Protein AF-A0A6B2VL78-F1 (afdb_monomer_lite)

pLDDT: mean 86.96, std 16.59, range [37.41, 98.19]

Foldseek 3Di:
DDADPPPRQDDDDDAWDADPPPRAIENHPVLVVLQFDDDPPPDTDGDPSVNSQWDWDADPRGTYTYHPPDPCPPPPPPDPD

Secondary structure (DSSP, 8-state):
-EE-TTT--EE-STT-EE-TTT--EESSHHHHHHHEES-TTTT-EEPPTTTTTPEEEEETTEEEEE-TT--TTS-------

Sequence (81 aa):
MISHAECGKTWTGLRRSHCPACHETFNSESAADKHRVGKYGIDRRCLPPAEAGLIPTEQPWGTCWQAPGGDLRFTDTADAA

Structure (mmCIF, N/CA/C/O backbone):
data_AF-A0A6B2VL78-F1
#
_entry.id   AF-A0A6B2VL78-F1
#
loop_
_atom_site.group_PDB
_atom_site.id
_atom_site.type_symbol
_atom_site.label_atom_id
_atom_site.label_alt_id
_atom_site.label_comp_id
_atom_site.label_asym_id
_atom_site.label_entity_id
_atom_site.label_seq_id
_atom_site.pdbx_PDB_ins_code
_atom_site.Cartn_x
_atom_site.Cartn_y
_atom_site.Cartn_z
_atom_site.occupancy
_atom_site.B_iso_or_equiv
_atom_site.auth_seq_id
_atom_site.auth_comp_id
_atom_site.auth_asym_id
_atom_site.auth_atom_id
_atom_site.pdbx_PDB_model_num
ATOM 1 N N . MET A 1 1 ? 15.607 11.040 -4.075 1.00 81.75 1 MET A N 1
ATOM 2 C CA . MET A 1 1 ? 15.006 9.722 -3.776 1.00 81.75 1 MET A CA 1
ATOM 3 C C . MET A 1 1 ? 14.484 9.782 -2.353 1.00 81.75 1 MET A C 1
ATOM 5 O O . MET A 1 1 ? 15.145 10.401 -1.532 1.00 81.75 1 MET A O 1
ATOM 9 N N . ILE A 1 2 ? 13.296 9.246 -2.095 1.00 92.94 2 ILE A N 1
ATOM 10 C CA . ILE A 1 2 ? 12.682 9.196 -0.765 1.00 92.94 2 ILE A CA 1
ATOM 11 C C . ILE A 1 2 ? 12.918 7.785 -0.223 1.00 92.94 2 ILE A C 1
ATOM 13 O O . ILE A 1 2 ? 12.768 6.816 -0.967 1.00 92.94 2 ILE A O 1
ATOM 17 N N . SER A 1 3 ? 13.320 7.670 1.038 1.00 94.38 3 SER A N 1
ATOM 18 C CA . SER A 1 3 ? 13.568 6.396 1.713 1.00 94.38 3 SER A CA 1
ATOM 19 C C . SER A 1 3 ? 12.831 6.356 3.047 1.00 94.38 3 SER A C 1
ATOM 21 O O . SER A 1 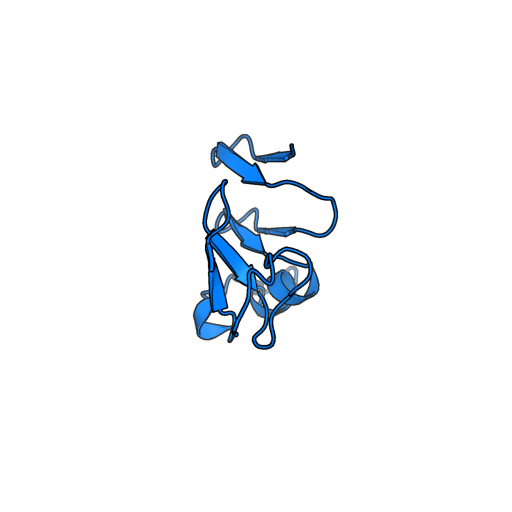3 ? 12.784 7.351 3.771 1.00 94.38 3 SER A O 1
ATOM 23 N N . HIS A 1 4 ? 12.251 5.203 3.377 1.00 94.69 4 HIS A N 1
ATOM 24 C CA . HIS A 1 4 ? 11.647 4.971 4.685 1.00 94.69 4 HIS A CA 1
ATOM 25 C C . HIS A 1 4 ? 12.630 4.205 5.570 1.00 94.69 4 HIS A C 1
ATOM 27 O O . HIS A 1 4 ? 12.954 3.056 5.278 1.00 94.69 4 HIS A O 1
ATOM 33 N N . ALA A 1 5 ? 13.107 4.838 6.645 1.00 93.56 5 ALA A N 1
ATOM 34 C CA . ALA A 1 5 ? 14.186 4.298 7.475 1.00 93.56 5 ALA A CA 1
ATOM 35 C C . ALA A 1 5 ? 13.852 2.936 8.108 1.00 93.56 5 ALA A C 1
ATOM 37 O O . ALA A 1 5 ? 14.716 2.071 8.175 1.00 93.56 5 ALA A O 1
ATOM 38 N N . GLU A 1 6 ? 12.604 2.731 8.531 1.00 94.06 6 GLU A N 1
ATOM 39 C CA . GLU A 1 6 ? 12.188 1.513 9.239 1.00 94.06 6 GLU A CA 1
ATOM 40 C C . GLU A 1 6 ? 12.155 0.275 8.335 1.00 94.06 6 GLU A C 1
ATOM 42 O O . GLU A 1 6 ? 12.599 -0.795 8.733 1.00 94.06 6 GLU A O 1
ATOM 47 N N . CYS A 1 7 ? 11.667 0.417 7.099 1.00 94.81 7 CYS A N 1
ATOM 48 C CA . CYS A 1 7 ? 11.487 -0.721 6.190 1.00 94.81 7 CYS A CA 1
ATOM 49 C C . CYS A 1 7 ? 12.497 -0.763 5.036 1.00 94.81 7 CYS A C 1
ATOM 51 O O . CYS A 1 7 ? 12.4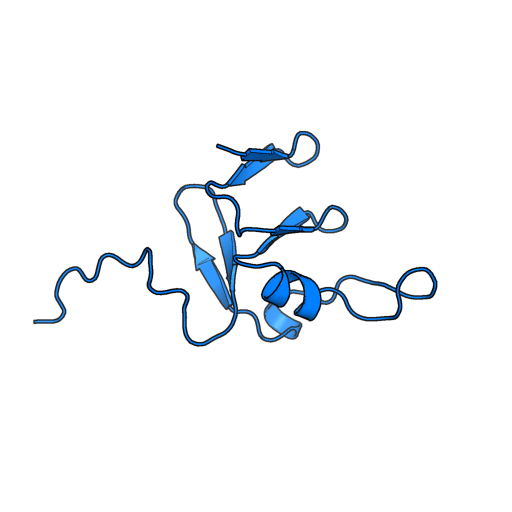24 -1.649 4.190 1.00 94.81 7 CYS A O 1
ATOM 53 N N . GLY A 1 8 ? 13.374 0.236 4.919 1.00 93.50 8 GLY A N 1
ATOM 54 C CA . GLY A 1 8 ? 14.388 0.339 3.865 1.00 93.50 8 GLY A CA 1
ATOM 55 C C . GLY A 1 8 ? 13.855 0.588 2.447 1.00 93.50 8 GLY A C 1
ATOM 56 O O . GLY A 1 8 ? 14.646 0.896 1.558 1.00 93.50 8 GLY A O 1
ATOM 57 N N . LYS A 1 9 ? 12.538 0.489 2.210 1.00 94.25 9 LYS A N 1
ATOM 58 C CA . LYS A 1 9 ? 11.936 0.768 0.901 1.00 94.25 9 LYS A CA 1
ATOM 59 C C . LYS A 1 9 ? 12.237 2.195 0.451 1.00 94.25 9 LYS A C 1
ATOM 61 O O . LYS A 1 9 ? 12.230 3.147 1.240 1.00 94.25 9 LYS A O 1
ATOM 66 N N . THR A 1 10 ? 12.479 2.325 -0.847 1.00 94.75 10 THR A N 1
ATOM 67 C CA . THR A 1 10 ? 12.775 3.599 -1.495 1.00 94.75 10 THR A CA 1
ATOM 68 C C . THR A 1 10 ? 11.843 3.814 -2.672 1.00 94.75 10 THR A C 1
ATOM 70 O O . THR A 1 10 ? 11.367 2.863 -3.283 1.00 94.75 10 THR A O 1
ATOM 73 N N . TRP A 1 11 ? 11.556 5.075 -2.971 1.00 93.38 11 TRP A N 1
ATOM 74 C CA . TRP A 1 11 ? 10.789 5.467 -4.144 1.00 93.38 11 TRP A CA 1
ATOM 75 C C . TRP A 1 11 ? 11.209 6.860 -4.609 1.00 93.38 11 TRP A C 1
ATOM 77 O O . TRP A 1 11 ? 11.923 7.608 -3.933 1.00 93.38 11 TRP A O 1
ATOM 87 N N . THR A 1 12 ? 10.791 7.234 -5.810 1.00 90.44 12 THR A N 1
ATOM 88 C CA . THR A 1 12 ? 11.026 8.575 -6.363 1.00 90.44 12 THR A CA 1
ATOM 89 C C . THR A 1 12 ? 9.713 9.334 -6.485 1.00 90.44 12 THR A C 1
ATOM 91 O O . THR A 1 12 ? 8.657 8.729 -6.429 1.00 90.44 12 THR A O 1
ATOM 94 N N . GLY A 1 13 ? 9.754 10.654 -6.688 1.00 86.56 13 GLY A N 1
ATOM 95 C CA . GLY A 1 13 ? 8.600 11.530 -6.949 1.00 86.56 13 GLY A CA 1
ATOM 96 C C . GLY A 1 13 ? 7.570 11.689 -5.821 1.00 86.56 13 GLY A C 1
ATOM 97 O O . GLY A 1 13 ? 7.349 10.817 -4.991 1.00 86.56 13 GLY A O 1
ATOM 98 N N . LEU A 1 14 ? 6.928 12.858 -5.815 1.00 87.31 14 LEU A N 1
ATOM 99 C CA . LEU A 1 14 ? 6.185 13.380 -4.661 1.00 87.31 14 LEU A CA 1
ATOM 100 C C . LEU A 1 14 ? 4.752 12.853 -4.522 1.00 87.31 14 LEU A C 1
ATOM 102 O O . LEU A 1 14 ? 4.119 13.090 -3.504 1.00 87.31 14 LEU A O 1
ATOM 106 N N . ARG A 1 15 ? 4.217 12.186 -5.551 1.00 87.88 15 ARG A N 1
ATOM 107 C CA . ARG A 1 15 ? 2.827 11.700 -5.551 1.00 87.88 15 ARG A CA 1
ATOM 108 C C . ARG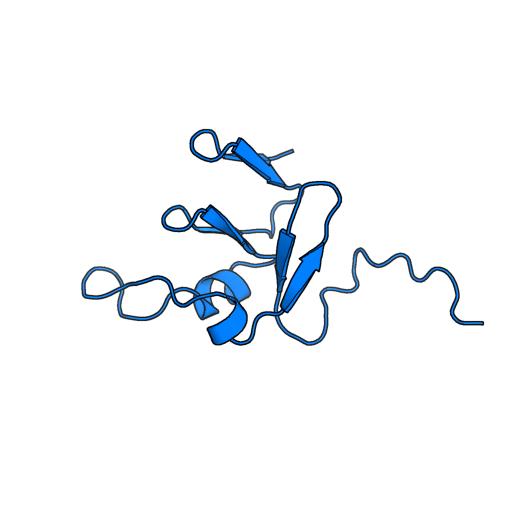 A 1 15 ? 2.659 10.309 -4.951 1.00 87.88 15 ARG A C 1
ATOM 110 O O . ARG A 1 15 ? 1.525 9.913 -4.723 1.00 87.88 15 ARG A O 1
ATOM 117 N N . ARG A 1 16 ? 3.750 9.571 -4.738 1.00 91.50 16 ARG A N 1
ATOM 118 C CA . ARG A 1 16 ? 3.679 8.220 -4.180 1.00 91.50 16 ARG A CA 1
ATOM 119 C C . ARG A 1 16 ? 3.506 8.266 -2.675 1.00 91.50 16 ARG A C 1
ATOM 121 O O . ARG A 1 16 ? 4.064 9.130 -2.003 1.00 91.50 16 ARG A O 1
ATOM 128 N N . SER A 1 17 ? 2.776 7.282 -2.184 1.00 95.12 17 SER A N 1
ATOM 129 C CA . SER A 1 17 ? 2.370 7.173 -0.792 1.00 95.12 17 SER A CA 1
ATOM 130 C C . SER A 1 17 ? 2.923 5.889 -0.205 1.00 95.12 17 SER A C 1
ATOM 132 O O . SER A 1 17 ? 2.930 4.853 -0.862 1.00 95.12 17 SER A O 1
ATOM 134 N N . HIS A 1 18 ? 3.356 5.946 1.047 1.00 95.69 18 HIS A N 1
ATOM 135 C CA . HIS A 1 18 ? 3.851 4.791 1.790 1.00 95.69 18 HIS A CA 1
ATOM 136 C C . HIS A 1 18 ? 2.928 4.534 2.972 1.00 95.69 18 HIS A C 1
ATOM 138 O O . HIS A 1 18 ? 2.578 5.467 3.700 1.00 95.69 18 HIS A O 1
ATOM 144 N N . CYS A 1 19 ? 2.497 3.291 3.170 1.00 96.06 19 CYS A N 1
ATOM 145 C CA . CYS A 1 19 ? 1.720 2.951 4.356 1.00 96.06 19 CYS A CA 1
ATOM 146 C C . CYS A 1 19 ? 2.669 2.660 5.528 1.00 96.06 19 CYS A C 1
ATOM 148 O O . CYS A 1 19 ? 3.408 1.681 5.468 1.00 96.06 19 CYS A O 1
ATOM 150 N N . PRO A 1 20 ? 2.646 3.434 6.626 1.00 93.50 20 PRO A N 1
ATOM 151 C CA . PRO A 1 20 ? 3.550 3.192 7.750 1.00 93.50 20 PRO A CA 1
ATOM 152 C C . PRO A 1 20 ? 3.227 1.901 8.519 1.00 93.50 20 PRO A C 1
ATOM 154 O O . PRO A 1 20 ? 4.051 1.460 9.301 1.00 93.50 20 PRO A O 1
ATOM 157 N N . ALA A 1 21 ? 2.054 1.289 8.307 1.00 94.56 21 ALA A N 1
ATOM 158 C CA . ALA A 1 21 ? 1.633 0.088 9.032 1.00 94.56 21 ALA A CA 1
ATOM 159 C C . ALA A 1 21 ? 2.038 -1.226 8.342 1.00 94.56 21 ALA A C 1
ATOM 161 O O . ALA A 1 21 ? 2.494 -2.149 9.004 1.00 94.56 21 ALA A O 1
ATOM 162 N N . CYS A 1 22 ? 1.850 -1.333 7.022 1.00 95.75 22 CYS A N 1
ATOM 163 C CA . CYS A 1 22 ? 2.199 -2.539 6.252 1.00 95.75 22 CYS A CA 1
ATOM 164 C C . CYS A 1 22 ? 3.417 -2.346 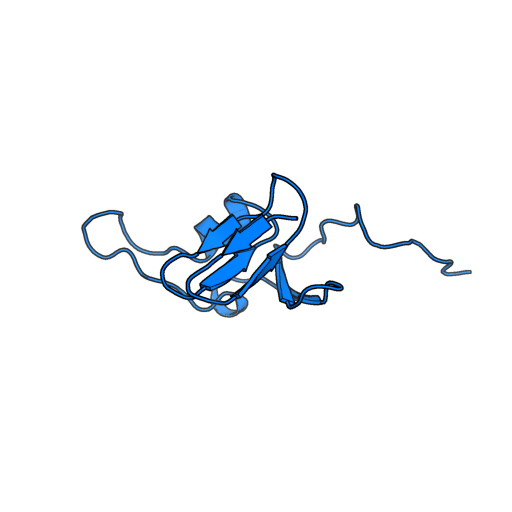5.342 1.00 95.75 22 CYS A C 1
ATOM 166 O O . CYS A 1 22 ? 3.869 -3.286 4.700 1.00 95.75 22 CYS A O 1
ATOM 168 N N . HIS A 1 23 ? 3.928 -1.117 5.263 1.00 96.06 23 HIS A N 1
ATOM 169 C CA . HIS A 1 23 ? 5.053 -0.717 4.430 1.00 96.06 23 HIS A CA 1
ATOM 170 C C . HIS A 1 23 ? 4.866 -0.936 2.929 1.00 96.06 23 HIS A C 1
ATOM 172 O O . HIS A 1 23 ? 5.848 -0.969 2.199 1.00 96.06 23 HIS A O 1
ATOM 178 N N . GLU A 1 24 ? 3.640 -1.063 2.426 1.00 96.88 24 GLU A N 1
ATOM 179 C CA . GLU A 1 24 ? 3.397 -1.070 0.983 1.00 96.88 24 GLU A CA 1
ATOM 180 C C . GLU A 1 24 ? 3.483 0.338 0.378 1.00 96.88 24 GLU A C 1
AT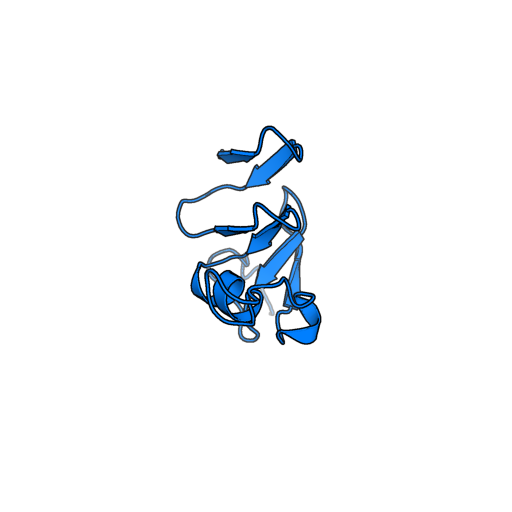OM 182 O O . GLU A 1 24 ? 3.081 1.330 1.000 1.00 96.88 24 GLU A O 1
ATOM 187 N N . THR A 1 25 ? 4.014 0.407 -0.847 1.00 96.75 25 THR A N 1
ATOM 188 C CA . THR A 1 25 ? 4.181 1.648 -1.613 1.00 96.75 25 THR A CA 1
ATOM 189 C C . THR A 1 25 ? 3.094 1.747 -2.674 1.00 96.75 25 THR A C 1
ATOM 191 O O . THR A 1 25 ? 2.850 0.803 -3.420 1.00 96.75 25 THR A O 1
ATOM 194 N N . PHE A 1 26 ? 2.462 2.909 -2.778 1.00 95.75 26 PHE A N 1
ATOM 195 C CA . PHE A 1 26 ? 1.340 3.183 -3.667 1.00 95.75 26 PHE A CA 1
ATOM 196 C C . PHE A 1 26 ? 1.686 4.327 -4.618 1.00 95.75 26 PHE A C 1
ATOM 198 O O . PHE A 1 26 ? 2.396 5.266 -4.252 1.00 95.75 26 PHE A O 1
ATOM 205 N N . ASN A 1 27 ? 1.149 4.298 -5.836 1.00 92.50 27 ASN A N 1
ATOM 206 C CA . ASN A 1 27 ? 1.426 5.335 -6.833 1.00 92.50 27 ASN A CA 1
ATOM 207 C C . ASN A 1 27 ? 0.771 6.697 -6.516 1.00 92.50 27 ASN A C 1
ATOM 209 O O . ASN A 1 27 ? 1.117 7.701 -7.140 1.00 92.50 27 ASN A O 1
ATOM 213 N N . SER A 1 28 ? -0.186 6.714 -5.585 1.00 92.44 28 SER A N 1
ATOM 214 C CA . SER A 1 28 ? -1.012 7.865 -5.223 1.00 92.44 28 SER A CA 1
ATOM 215 C C . SER A 1 28 ? -1.641 7.696 -3.837 1.00 92.44 28 SER A C 1
ATOM 217 O O . SER A 1 28 ? -1.878 6.567 -3.394 1.00 92.44 28 SER A O 1
ATOM 219 N N . GLU A 1 29 ? -2.018 8.814 -3.207 1.00 93.56 29 GLU A N 1
ATOM 220 C CA . GLU A 1 29 ? -2.819 8.797 -1.971 1.00 93.56 29 GLU A CA 1
ATOM 221 C C . GLU A 1 29 ? -4.152 8.072 -2.189 1.00 93.56 29 GLU A C 1
ATOM 223 O O . GLU A 1 29 ? -4.559 7.273 -1.356 1.00 93.56 29 GLU A O 1
ATOM 228 N N . SER A 1 30 ? -4.794 8.250 -3.349 1.00 93.44 30 SER A N 1
ATOM 229 C CA . SER A 1 30 ? -6.056 7.571 -3.663 1.00 93.44 30 SER A CA 1
ATOM 230 C C . SER A 1 30 ? -5.923 6.045 -3.719 1.00 93.44 30 SER A C 1
ATOM 232 O O . SER A 1 30 ? -6.846 5.339 -3.320 1.00 93.44 30 SER A O 1
ATOM 234 N N . ALA A 1 31 ? -4.793 5.512 -4.198 1.00 94.38 31 ALA A N 1
ATOM 235 C CA . ALA A 1 31 ? -4.525 4.076 -4.138 1.00 94.38 31 ALA A CA 1
ATOM 236 C C . ALA A 1 31 ? -4.271 3.618 -2.692 1.00 94.38 31 ALA A C 1
ATOM 238 O O . ALA A 1 31 ? -4.837 2.613 -2.262 1.00 94.38 31 ALA A O 1
ATOM 239 N N . ALA A 1 32 ? -3.502 4.384 -1.913 1.00 95.69 32 ALA A N 1
ATOM 240 C CA . ALA A 1 32 ? -3.284 4.088 -0.499 1.00 95.69 32 ALA A CA 1
ATOM 241 C C . ALA A 1 32 ? -4.591 4.121 0.314 1.00 95.69 32 ALA A C 1
ATOM 243 O O . ALA A 1 32 ? -4.789 3.291 1.197 1.00 95.69 32 ALA A O 1
ATOM 244 N N . ASP A 1 33 ? -5.514 5.027 0.002 1.00 95.44 33 ASP A N 1
ATOM 245 C CA . ASP A 1 33 ? -6.798 5.129 0.692 1.00 95.44 33 ASP A CA 1
ATOM 246 C C . ASP A 1 33 ? -7.734 3.960 0.385 1.00 95.44 33 ASP A C 1
ATOM 248 O O . ASP A 1 33 ? -8.411 3.493 1.295 1.00 95.44 33 ASP A O 1
ATOM 252 N N . LYS A 1 34 ? -7.713 3.399 -0.834 1.00 95.56 34 LYS A N 1
ATOM 253 C CA . LYS A 1 34 ? -8.432 2.141 -1.133 1.00 95.56 34 LYS A CA 1
ATOM 254 C C . LYS A 1 34 ? -7.958 0.981 -0.254 1.00 95.56 34 LYS A C 1
ATOM 256 O O . LYS A 1 34 ? -8.752 0.132 0.136 1.00 95.56 34 LYS A O 1
ATOM 261 N N . HIS A 1 35 ? -6.665 0.957 0.060 1.00 97.56 35 HIS A N 1
ATOM 262 C CA . HIS A 1 35 ? -6.053 -0.029 0.946 1.00 97.56 35 HIS A CA 1
ATOM 263 C C . HIS A 1 35 ? -6.406 0.197 2.430 1.00 97.56 35 HIS A C 1
ATOM 265 O O . HIS A 1 35 ? -6.444 -0.754 3.211 1.00 97.56 35 HIS A O 1
ATOM 271 N N . ARG A 1 36 ? -6.671 1.438 2.852 1.00 97.12 36 ARG A N 1
ATOM 272 C CA . ARG A 1 36 ? -6.978 1.776 4.249 1.00 97.12 36 ARG A CA 1
ATOM 273 C C . ARG A 1 36 ? -8.487 1.714 4.488 1.00 97.12 36 ARG A C 1
ATOM 275 O O . ARG A 1 36 ? -9.204 2.683 4.258 1.00 97.12 36 ARG A O 1
ATOM 282 N N . VAL A 1 37 ? -8.959 0.591 5.016 1.00 96.94 37 VAL A N 1
ATOM 283 C CA . VAL A 1 37 ? -10.380 0.374 5.333 1.00 96.94 37 VAL A CA 1
ATOM 284 C C . VAL A 1 37 ? -10.673 0.629 6.812 1.00 96.94 37 VAL A C 1
ATOM 286 O O . VAL A 1 37 ? -9.758 0.675 7.634 1.00 96.94 37 VAL A O 1
ATOM 289 N N . GLY A 1 38 ? -11.950 0.790 7.160 1.00 96.06 38 GLY A N 1
ATOM 290 C CA . GLY A 1 38 ? -12.372 1.177 8.511 1.00 96.06 38 GLY A CA 1
ATOM 291 C C . GLY A 1 38 ? -12.205 2.677 8.785 1.00 96.06 38 GLY A C 1
ATOM 292 O O . GLY A 1 38 ? -11.630 3.433 7.994 1.00 96.06 38 GLY A O 1
ATOM 293 N N . LYS A 1 39 ? -12.729 3.137 9.920 1.00 95.25 39 LYS A N 1
ATOM 294 C CA . LYS A 1 39 ? -12.726 4.543 10.325 1.00 95.25 39 LYS A CA 1
ATOM 295 C C . LYS A 1 39 ? -11.475 4.880 11.133 1.00 95.25 39 LYS A C 1
ATOM 297 O O . LYS A 1 39 ? -11.081 4.170 12.060 1.00 95.25 39 LYS A O 1
ATOM 302 N N . TYR A 1 40 ? -10.849 6.006 10.787 1.00 92.38 40 TYR A N 1
ATOM 303 C CA . TYR A 1 40 ? -9.683 6.524 11.504 1.00 92.38 40 TYR A CA 1
ATOM 304 C C . TYR A 1 40 ? -9.987 6.704 12.999 1.00 92.38 40 TYR A C 1
ATOM 306 O O . TYR A 1 40 ? -11.013 7.282 13.357 1.00 92.38 40 TYR A O 1
ATOM 314 N N . GLY A 1 41 ? -9.098 6.190 13.854 1.00 93.31 41 GLY A N 1
ATOM 315 C CA . GLY A 1 41 ? -9.237 6.236 15.313 1.00 93.31 41 GLY A CA 1
ATOM 316 C C . GLY A 1 41 ? -10.246 5.252 15.915 1.00 93.31 41 GLY A C 1
ATOM 317 O O . GLY A 1 41 ? -10.449 5.295 17.123 1.00 93.31 41 GLY A O 1
ATOM 318 N N . ILE A 1 42 ? -10.879 4.388 15.111 1.00 96.62 42 ILE A N 1
ATOM 319 C CA . ILE A 1 42 ? -11.836 3.380 15.595 1.00 96.62 42 ILE A CA 1
ATOM 320 C C . ILE A 1 42 ? -11.349 1.975 15.240 1.00 96.62 42 ILE A C 1
ATOM 322 O O . ILE A 1 42 ? -10.949 1.218 16.115 1.00 96.62 42 ILE A O 1
ATOM 326 N N . ASP A 1 43 ? -11.359 1.642 13.953 1.00 96.62 43 ASP A N 1
ATOM 327 C CA . ASP A 1 43 ? -11.114 0.290 13.440 1.00 96.62 43 ASP A CA 1
ATOM 328 C C . ASP A 1 43 ? -10.315 0.305 12.126 1.00 96.62 43 ASP A C 1
ATOM 330 O O . ASP A 1 43 ? -10.344 -0.652 11.348 1.00 96.62 43 ASP A O 1
ATOM 334 N N . ARG A 1 44 ? -9.595 1.408 11.860 1.00 96.06 44 ARG A N 1
ATOM 335 C CA . ARG A 1 44 ? -8.773 1.552 10.654 1.00 96.06 44 ARG A CA 1
ATOM 336 C C . ARG A 1 44 ? -7.744 0.431 10.576 1.00 96.06 44 ARG A C 1
ATOM 338 O O . ARG A 1 44 ? -6.919 0.269 11.473 1.00 96.06 44 ARG A O 1
ATOM 345 N N . ARG A 1 45 ? -7.753 -0.283 9.455 1.00 97.06 45 ARG A N 1
ATOM 346 C CA . ARG A 1 45 ? -6.857 -1.404 9.180 1.00 97.06 45 ARG A CA 1
ATOM 347 C C . ARG A 1 45 ? -6.416 -1.426 7.723 1.00 97.06 45 ARG A C 1
ATOM 349 O O . ARG A 1 45 ? -7.020 -0.807 6.849 1.00 97.06 45 ARG A O 1
ATOM 356 N N . CYS A 1 46 ? -5.352 -2.173 7.485 1.00 98.12 46 CYS A N 1
ATOM 357 C CA . CYS A 1 46 ? -4.860 -2.471 6.151 1.00 98.12 46 CYS A CA 1
ATOM 358 C C . CYS A 1 46 ? -5.722 -3.573 5.519 1.00 98.12 46 CYS A C 1
ATOM 360 O O . CYS A 1 46 ? -5.875 -4.639 6.111 1.00 98.12 46 CYS A O 1
ATOM 362 N N . LEU A 1 47 ? -6.256 -3.331 4.326 1.00 98.19 47 LEU A N 1
ATOM 363 C CA . LEU A 1 47 ? -6.764 -4.368 3.428 1.00 98.19 47 LEU A CA 1
ATOM 364 C C . LEU A 1 47 ? -5.638 -4.743 2.454 1.00 98.19 47 LEU A C 1
ATOM 366 O O . LEU A 1 47 ? -5.026 -3.823 1.910 1.00 98.19 47 LEU A O 1
ATOM 370 N N . PRO A 1 48 ? -5.324 -6.025 2.201 1.00 97.75 48 PRO A N 1
ATOM 371 C CA . PRO A 1 48 ? -4.296 -6.385 1.226 1.00 97.75 48 PRO A CA 1
ATOM 372 C C . PRO A 1 48 ? -4.494 -5.623 -0.099 1.00 97.75 48 PRO A C 1
ATOM 374 O O . PRO A 1 48 ? -5.617 -5.578 -0.601 1.00 97.75 48 PRO A O 1
ATOM 377 N N . PRO A 1 49 ? -3.457 -4.983 -0.673 1.00 97.56 49 PRO A N 1
ATOM 378 C CA . PRO A 1 49 ? -3.638 -4.113 -1.838 1.00 97.56 49 PRO A CA 1
ATOM 379 C C . PRO A 1 49 ? -4.337 -4.788 -3.028 1.00 97.56 49 PRO A C 1
ATOM 381 O O . PRO A 1 49 ? -5.179 -4.170 -3.678 1.00 97.56 49 PRO A O 1
ATOM 384 N N . ALA A 1 50 ? -4.052 -6.071 -3.263 1.00 97.00 50 ALA A N 1
ATOM 385 C CA . ALA A 1 50 ? -4.733 -6.867 -4.280 1.00 97.00 50 ALA A CA 1
ATOM 386 C C . ALA A 1 50 ? -6.246 -7.001 -4.009 1.00 97.00 50 ALA A C 1
ATOM 388 O O . ALA A 1 50 ? -7.053 -6.848 -4.924 1.00 97.00 50 ALA A O 1
ATOM 389 N N . GLU A 1 51 ? -6.649 -7.207 -2.751 1.00 97.75 51 GLU A N 1
ATOM 390 C CA . GLU A 1 51 ? -8.063 -7.243 -2.344 1.00 97.75 51 GLU A CA 1
ATOM 391 C C . GLU A 1 51 ? -8.733 -5.865 -2.448 1.00 97.75 51 GLU A C 1
ATOM 393 O O . GLU A 1 51 ? -9.928 -5.776 -2.716 1.00 97.75 51 GLU A O 1
ATOM 398 N N . ALA A 1 52 ? -7.965 -4.779 -2.320 1.00 95.88 52 ALA A N 1
ATOM 399 C CA . ALA A 1 52 ? -8.427 -3.414 -2.584 1.00 95.88 52 ALA A CA 1
ATOM 400 C C . ALA A 1 52 ? -8.603 -3.105 -4.090 1.00 95.88 52 ALA A C 1
ATOM 402 O O . ALA A 1 52 ? -8.893 -1.964 -4.468 1.00 95.88 52 ALA A O 1
ATOM 403 N N . GLY A 1 53 ? -8.408 -4.104 -4.959 1.00 95.62 53 GLY A N 1
ATOM 404 C CA . GLY A 1 53 ? -8.500 -3.975 -6.409 1.00 95.62 53 GLY A CA 1
ATOM 405 C C . GLY A 1 53 ? -7.331 -3.207 -7.021 1.00 95.62 53 GLY A C 1
ATOM 406 O O . GLY A 1 53 ? -7.497 -2.608 -8.082 1.00 95.62 53 GLY A O 1
ATOM 407 N N . LEU A 1 54 ? -6.178 -3.165 -6.347 1.00 95.62 54 LEU A N 1
ATOM 408 C CA . LEU A 1 54 ? -4.954 -2.572 -6.878 1.00 95.62 54 LEU A CA 1
ATOM 409 C C . LEU A 1 54 ? -4.116 -3.636 -7.581 1.00 95.62 54 LEU A C 1
ATOM 411 O O . LEU A 1 54 ? -4.059 -4.790 -7.160 1.00 95.62 54 LEU A O 1
ATOM 415 N N . ILE A 1 55 ? -3.424 -3.217 -8.631 1.00 95.38 55 ILE A N 1
ATOM 416 C CA . ILE A 1 55 ? -2.490 -4.063 -9.363 1.00 95.38 55 ILE A CA 1
ATOM 417 C C . ILE A 1 55 ? -1.061 -3.783 -8.883 1.00 95.38 55 ILE A C 1
ATOM 419 O O . ILE A 1 55 ? -0.701 -2.611 -8.703 1.00 95.38 55 ILE A O 1
ATOM 423 N N . PRO A 1 56 ? -0.241 -4.825 -8.663 1.00 95.38 56 PRO A N 1
ATOM 424 C CA . PRO A 1 56 ? 1.177 -4.636 -8.424 1.00 95.38 56 PRO A CA 1
ATOM 425 C C . PRO A 1 56 ? 1.831 -4.182 -9.729 1.00 95.38 56 PRO A C 1
ATOM 427 O O . PRO A 1 56 ? 1.487 -4.640 -10.820 1.00 95.38 56 PRO A O 1
ATOM 430 N N . THR A 1 57 ? 2.766 -3.250 -9.643 1.00 91.81 57 THR A N 1
ATOM 431 C CA . THR A 1 57 ? 3.565 -2.839 -10.793 1.00 91.81 57 THR A CA 1
ATOM 432 C C . THR A 1 57 ? 5.005 -2.690 -10.382 1.00 91.81 57 THR A C 1
ATOM 434 O O . THR A 1 57 ? 5.331 -1.948 -9.456 1.00 91.81 57 THR A O 1
ATOM 437 N N . GLU A 1 58 ? 5.864 -3.391 -11.106 1.00 90.81 58 GLU A N 1
ATOM 438 C CA . GLU A 1 58 ? 7.291 -3.379 -10.858 1.00 90.81 58 GLU A CA 1
ATOM 439 C C . GLU A 1 58 ? 7.886 -2.031 -11.264 1.00 90.81 58 GLU A C 1
ATOM 441 O O . GLU A 1 58 ? 7.561 -1.460 -12.308 1.00 90.81 58 GLU A O 1
ATOM 446 N N . GLN A 1 59 ? 8.731 -1.496 -10.394 1.00 88.44 59 GLN A N 1
ATOM 447 C CA . GLN A 1 59 ? 9.526 -0.298 -10.625 1.00 88.44 59 GLN A CA 1
ATOM 448 C C . GLN A 1 59 ? 10.994 -0.641 -10.351 1.00 88.44 59 GLN A C 1
ATOM 450 O O . GLN A 1 59 ? 11.266 -1.594 -9.619 1.00 88.44 59 GLN A O 1
ATOM 455 N N . PRO A 1 60 ? 11.961 0.157 -10.838 1.00 89.06 60 PRO A N 1
ATOM 456 C CA . PRO A 1 60 ? 13.385 -0.095 -10.586 1.00 89.06 60 PRO A CA 1
ATOM 457 C C . PRO A 1 60 ? 13.780 -0.174 -9.099 1.00 89.06 60 PRO A C 1
ATOM 459 O O . PRO A 1 60 ? 14.858 -0.652 -8.769 1.00 89.06 60 PRO A O 1
ATOM 462 N N . TRP A 1 61 ? 12.926 0.325 -8.204 1.00 87.75 61 TRP A N 1
ATOM 463 C CA . TRP A 1 61 ? 13.123 0.380 -6.753 1.00 87.75 61 TRP A CA 1
ATOM 464 C C . TRP A 1 61 ? 12.179 -0.551 -5.964 1.00 87.75 61 TRP A C 1
ATOM 466 O O . TRP A 1 61 ? 12.174 -0.511 -4.735 1.00 87.75 61 TRP A O 1
ATOM 476 N N . GLY A 1 62 ? 11.394 -1.391 -6.647 1.00 90.69 62 GLY A N 1
ATOM 477 C CA . GLY A 1 62 ? 10.488 -2.372 -6.042 1.00 90.69 62 GLY A CA 1
ATOM 478 C C . GLY A 1 62 ? 9.025 -2.203 -6.451 1.00 90.69 62 GLY A C 1
ATOM 479 O O . GLY A 1 62 ? 8.672 -1.333 -7.247 1.00 90.69 62 GLY A O 1
ATOM 480 N N . THR A 1 63 ? 8.161 -3.054 -5.902 1.00 93.75 63 THR A N 1
ATOM 481 C CA . THR A 1 63 ? 6.733 -3.084 -6.239 1.00 93.75 63 THR A CA 1
ATOM 482 C C . THR A 1 63 ? 6.007 -1.811 -5.788 1.00 93.75 63 THR A C 1
ATOM 484 O O . THR A 1 63 ? 6.147 -1.349 -4.652 1.00 93.75 63 THR A O 1
ATOM 487 N N . CYS A 1 64 ? 5.185 -1.265 -6.684 1.00 94.19 64 CYS A N 1
ATOM 488 C CA . CYS A 1 64 ? 4.307 -0.124 -6.453 1.00 94.19 64 CYS A CA 1
ATOM 489 C C . CYS A 1 64 ? 2.862 -0.492 -6.811 1.00 94.19 64 CYS A C 1
ATOM 491 O O . CYS A 1 64 ? 2.586 -0.935 -7.926 1.00 94.19 64 CYS A O 1
ATOM 493 N N . TRP A 1 65 ? 1.932 -0.291 -5.881 1.00 95.50 65 TRP A N 1
ATOM 494 C CA . TRP A 1 65 ? 0.517 -0.600 -6.072 1.00 95.50 65 TRP A CA 1
ATOM 495 C C . TRP A 1 65 ? -0.227 0.560 -6.726 1.00 95.50 65 TRP A C 1
ATOM 497 O O . TRP A 1 65 ? -0.120 1.714 -6.297 1.00 9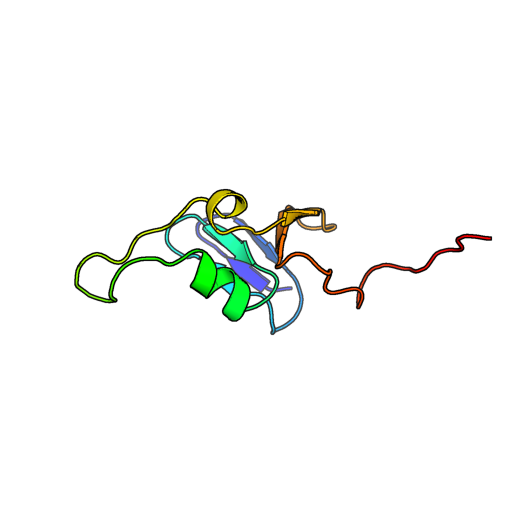5.50 65 TRP A O 1
ATOM 507 N N . GLN A 1 66 ? -1.025 0.255 -7.747 1.00 92.06 66 GLN A N 1
ATOM 508 C CA . GLN A 1 66 ? -1.790 1.259 -8.479 1.00 92.06 66 GLN A CA 1
ATOM 509 C C . GLN A 1 66 ? -3.200 0.805 -8.836 1.00 92.06 66 GLN A C 1
ATOM 511 O O . GLN A 1 66 ? -3.514 -0.381 -8.836 1.00 92.06 66 GLN A O 1
ATOM 516 N N . ALA A 1 67 ? -4.070 1.768 -9.140 1.00 89.25 67 ALA A N 1
ATOM 517 C CA . ALA A 1 67 ? -5.394 1.461 -9.661 1.00 89.25 67 ALA A CA 1
ATOM 518 C C . ALA A 1 67 ? -5.300 0.834 -11.071 1.00 89.25 67 ALA A C 1
ATOM 520 O O . ALA A 1 67 ? -4.421 1.213 -11.852 1.00 89.25 67 ALA A O 1
ATOM 521 N N . PRO A 1 68 ? -6.214 -0.087 -11.422 1.00 84.88 68 PRO A N 1
ATOM 522 C CA . PRO A 1 68 ? -6.320 -0.613 -12.777 1.00 84.88 68 PRO A CA 1
ATOM 523 C C . PRO A 1 68 ? -6.608 0.529 -13.760 1.00 84.88 68 PRO A C 1
ATOM 525 O O . PRO A 1 68 ? -7.338 1.466 -13.435 1.00 84.88 68 PRO A O 1
ATOM 528 N N . GLY A 1 69 ? -6.008 0.457 -14.950 1.00 75.38 69 GLY A N 1
ATOM 529 C CA . GLY A 1 69 ? -6.033 1.533 -15.952 1.00 75.38 69 GLY A CA 1
ATOM 530 C C . GLY A 1 69 ? -4.715 2.299 -16.097 1.00 75.38 69 GLY A C 1
ATOM 531 O O . GLY A 1 69 ? -4.587 3.065 -17.043 1.00 75.38 69 GLY A O 1
ATOM 532 N N . GLY A 1 70 ? -3.736 2.032 -15.222 1.00 61.50 70 GLY A N 1
ATOM 533 C CA . GLY A 1 70 ? -2.336 2.438 -15.362 1.00 61.50 70 GLY A CA 1
ATOM 534 C C . GLY A 1 70 ? -2.067 3.940 -15.206 1.00 61.50 70 GLY A C 1
ATOM 535 O O . GLY A 1 70 ? -2.630 4.782 -15.898 1.00 61.50 70 GLY A O 1
ATOM 536 N N . ASP A 1 71 ? -1.112 4.302 -14.350 1.00 60.72 71 ASP A N 1
ATOM 537 C CA . ASP A 1 71 ? -0.386 5.568 -14.484 1.00 60.72 71 ASP A CA 1
ATOM 538 C C . ASP A 1 71 ? 0.676 5.405 -15.585 1.00 60.72 71 ASP A C 1
ATOM 540 O O . ASP A 1 71 ? 1.848 5.156 -15.308 1.00 60.72 71 ASP A O 1
ATOM 544 N N . LEU A 1 72 ? 0.259 5.514 -16.852 1.00 57.66 72 LEU A N 1
ATOM 545 C CA . LEU A 1 72 ? 1.106 5.324 -18.047 1.00 57.66 72 LEU A CA 1
ATOM 546 C C . LEU A 1 72 ? 2.195 6.402 -18.232 1.00 57.66 72 LEU A C 1
ATOM 548 O O . LEU A 1 72 ? 2.818 6.495 -19.284 1.00 57.66 72 LEU A O 1
ATOM 552 N N . ARG A 1 73 ? 2.445 7.247 -17.227 1.00 54.78 73 ARG A N 1
ATOM 553 C CA . ARG A 1 73 ? 3.415 8.350 -17.318 1.00 54.78 73 ARG A CA 1
ATOM 554 C C . ARG A 1 73 ? 4.875 7.890 -17.290 1.00 54.78 73 ARG A C 1
ATOM 556 O O . ARG A 1 73 ? 5.749 8.704 -17.567 1.00 54.78 73 ARG A O 1
ATOM 563 N N . PHE A 1 74 ? 5.131 6.627 -16.936 1.00 49.47 74 PHE A N 1
ATOM 564 C CA . PHE A 1 74 ? 6.475 6.032 -16.873 1.00 49.47 74 PHE A CA 1
ATOM 565 C C . PHE A 1 74 ? 6.610 4.721 -17.659 1.00 49.47 74 PHE A C 1
ATOM 567 O O . PHE A 1 74 ? 7.670 4.103 -17.618 1.00 49.47 74 PHE A O 1
ATOM 574 N N . THR A 1 75 ? 5.568 4.277 -18.365 1.00 48.38 75 THR A N 1
ATOM 575 C CA . THR A 1 75 ? 5.755 3.292 -19.433 1.00 48.38 75 THR A CA 1
ATOM 576 C C . THR A 1 75 ? 6.390 4.026 -20.599 1.00 48.38 75 THR A C 1
ATOM 578 O O . THR A 1 75 ? 5.709 4.798 -21.276 1.00 48.38 75 THR A O 1
ATOM 581 N N . ASP A 1 76 ? 7.682 3.789 -20.828 1.00 45.94 76 ASP A N 1
ATOM 582 C CA . ASP A 1 76 ? 8.239 3.942 -22.166 1.00 45.94 76 ASP A CA 1
ATOM 583 C C . ASP A 1 76 ? 7.315 3.161 -23.099 1.00 45.94 76 ASP A C 1
ATOM 585 O O . ASP A 1 76 ? 7.226 1.933 -23.040 1.00 45.94 76 ASP A O 1
ATOM 589 N N . THR A 1 77 ? 6.559 3.887 -23.918 1.00 46.47 77 THR A N 1
ATOM 590 C CA . THR A 1 77 ? 5.924 3.302 -25.093 1.00 46.47 77 THR A CA 1
ATOM 591 C C . THR A 1 77 ? 7.062 3.044 -26.072 1.00 46.47 77 THR A C 1
ATOM 593 O O . THR A 1 77 ? 7.269 3.808 -27.004 1.00 46.47 77 THR A O 1
ATOM 596 N N . ALA A 1 78 ? 7.871 2.024 -25.796 1.00 44.28 78 ALA A N 1
ATOM 597 C CA . ALA A 1 78 ? 8.759 1.450 -26.784 1.00 44.28 78 ALA A CA 1
ATOM 598 C C . ALA A 1 78 ? 7.890 0.535 -27.652 1.00 44.28 78 ALA A C 1
ATOM 600 O O . ALA A 1 78 ? 7.605 -0.602 -27.286 1.00 44.28 78 ALA A O 1
ATOM 601 N N . ASP A 1 79 ? 7.380 1.136 -28.726 1.00 41.28 79 ASP A N 1
ATOM 602 C CA . ASP A 1 79 ? 6.956 0.524 -29.984 1.00 41.28 79 ASP A CA 1
ATOM 603 C C . ASP A 1 79 ? 6.219 -0.823 -29.899 1.00 41.28 79 ASP A C 1
ATOM 605 O O . ASP A 1 79 ? 6.793 -1.904 -30.020 1.00 41.28 79 ASP A O 1
ATOM 609 N N . ALA A 1 80 ? 4.889 -0.733 -29.821 1.00 37.41 80 ALA A N 1
ATOM 610 C CA . ALA A 1 80 ? 4.039 -1.662 -30.552 1.00 37.41 80 ALA A CA 1
ATOM 611 C C . ALA A 1 80 ? 3.971 -1.180 -32.014 1.00 37.41 80 ALA A C 1
ATOM 613 O O . ALA A 1 80 ? 3.201 -0.269 -32.326 1.00 37.41 80 ALA A O 1
ATOM 614 N N . ALA A 1 81 ? 4.797 -1.773 -32.876 1.00 38.31 81 ALA A N 1
ATOM 615 C CA . ALA A 1 81 ? 4.717 -1.691 -34.333 1.00 38.31 81 ALA A CA 1
ATOM 616 C C . ALA A 1 81 ? 4.933 -3.085 -34.932 1.00 38.31 81 ALA A C 1
ATOM 618 O O . ALA A 1 81 ? 5.855 -3.789 -34.459 1.00 38.31 81 ALA A O 1
#

Radius of gyration: 13.75 Å; chains: 1; bounding box: 28×21×50 Å